Protein AF-A0A803M2B0-F1 (afdb_monomer)

Organism: Chenopodium quinoa (NCBI:txid63459)

Foldseek 3Di:
DVPVVVVVVVVVVVVDDDPVVVVVVVVVVVVVVVVVCPVVVVVVVAPPDHPCCVVDPVNCVVVVVVVCPCVDPPHDNPCNVVVVVVVCCVPDPDDPVVVVPVPDDDD

Mean predicted aligned error: 18.25 Å

Radius of gyration: 39.29 Å; Cα contacts (8 Å, |Δi|>4): 12; chains: 1; bounding box: 90×45×79 Å

InterPro domains:
  IPR035204 NADH-ubiquinone oxidoreductase 11kDa subunit [PF17250] (1-84)
  IPR035204 NADH-ubiquinone oxidoreductase 11kDa subunit [PTHR37709] (1-85)

Solvent-accessible surface area (backbone atoms only — not comparable to full-atom values): 6677 Å² total; per-residue (Å²): 131,61,69,65,53,59,50,51,50,56,51,50,64,71,68,52,78,56,70,68,58,54,52,49,53,52,50,52,50,52,51,54,50,52,60,65,44,46,62,55,52,56,58,65,70,47,64,98,60,60,92,58,52,90,72,36,63,80,65,46,49,55,58,63,50,58,71,45,53,60,75,36,92,91,50,79,46,87,60,53,63,56,52,53,56,56,51,49,62,69,71,51,90,68,67,80,66,70,66,56,64,75,75,56,87,86,131

Sequence (107 aa):
MGFIMEFTENLILRLMEDPSERDRKFRDHLYTLQDRCKKTKEMWSMPLRPYGFWTFERHNSQLAWDAQITNVTGRRDPYDEVLDLSVTVLNDGYPLLAIMERTVGFT

Structure (mmCIF, N/CA/C/O backbone):
data_AF-A0A803M2B0-F1
#
_entry.id   AF-A0A803M2B0-F1
#
loop_
_atom_site.group_PDB
_atom_site.id
_atom_site.type_symbol
_atom_site.label_atom_id
_atom_site.label_alt_id
_atom_site.label_comp_id
_atom_site.label_asym_id
_atom_site.label_entity_id
_atom_site.label_seq_id
_atom_site.pdbx_PDB_ins_code
_atom_site.Cartn_x
_atom_site.Cartn_y
_atom_site.Cartn_z
_atom_site.occupancy
_atom_site.B_iso_or_equiv
_atom_site.auth_seq_id
_atom_site.auth_comp_id
_atom_site.auth_asym_id
_atom_site.auth_atom_id
_atom_site.pdbx_PDB_model_num
ATOM 1 N N . MET A 1 1 ? -25.351 -1.029 52.701 1.00 55.53 1 MET A N 1
ATOM 2 C CA . MET A 1 1 ? -24.450 -0.703 51.572 1.00 55.53 1 MET A CA 1
ATOM 3 C C . MET A 1 1 ? -24.965 -1.204 50.206 1.00 55.53 1 MET A C 1
ATOM 5 O O . MET A 1 1 ? -24.173 -1.273 49.283 1.00 55.53 1 MET A O 1
ATOM 9 N N . GLY A 1 2 ? -26.260 -1.528 50.029 1.00 71.81 2 GLY A N 1
ATOM 10 C CA . GLY A 1 2 ? -26.780 -2.059 48.748 1.00 71.81 2 GLY A CA 1
ATOM 11 C C . GLY A 1 2 ? -27.257 -0.997 47.747 1.00 71.81 2 GLY A C 1
ATOM 12 O O . GLY A 1 2 ? -27.035 -1.131 46.554 1.00 71.81 2 GLY A O 1
ATOM 13 N N . PHE A 1 3 ? -27.819 0.112 48.237 1.00 79.69 3 PHE A N 1
ATOM 14 C CA . PHE A 1 3 ? -28.434 1.145 47.391 1.00 79.69 3 PHE A CA 1
ATOM 15 C C . PHE A 1 3 ? -27.454 1.838 46.433 1.00 79.69 3 PHE A C 1
ATOM 17 O O . PHE A 1 3 ? -27.782 2.089 45.278 1.00 79.69 3 PHE A O 1
ATOM 24 N N . ILE A 1 4 ? -26.237 2.135 46.903 1.00 82.12 4 ILE A N 1
ATOM 25 C CA . ILE A 1 4 ? -25.215 2.763 46.057 1.00 82.12 4 ILE A CA 1
ATOM 26 C C . ILE A 1 4 ? -24.798 1.789 44.953 1.00 82.12 4 ILE A C 1
ATOM 28 O O . ILE A 1 4 ? -24.792 2.195 43.801 1.00 82.12 4 ILE A O 1
ATOM 32 N N . MET A 1 5 ? -24.547 0.517 45.293 1.00 82.50 5 MET A N 1
ATOM 33 C CA . MET A 1 5 ? -24.189 -0.550 44.346 1.00 82.50 5 MET A CA 1
ATOM 34 C C . MET A 1 5 ? -25.228 -0.711 43.230 1.00 82.50 5 MET A C 1
ATOM 36 O O . MET A 1 5 ? -24.869 -0.584 42.062 1.00 82.50 5 MET A O 1
ATOM 40 N N . GLU A 1 6 ? -26.506 -0.885 43.580 1.00 83.56 6 GLU A N 1
ATOM 41 C CA . GLU A 1 6 ? -27.601 -1.069 42.611 1.00 83.56 6 GLU A CA 1
ATOM 42 C C . GLU A 1 6 ? -27.803 0.154 41.701 1.00 83.56 6 GLU A C 1
ATOM 44 O O . GLU A 1 6 ? -28.131 0.028 40.516 1.00 83.56 6 GLU A O 1
ATOM 49 N N . PHE A 1 7 ? -27.582 1.357 42.237 1.00 88.62 7 PHE A N 1
ATOM 50 C CA . PHE A 1 7 ? -27.619 2.585 41.451 1.00 88.62 7 PHE A CA 1
ATOM 51 C C . PHE A 1 7 ? -26.436 2.669 40.478 1.00 88.62 7 PHE A C 1
ATOM 53 O O . PHE A 1 7 ? -26.636 2.971 39.299 1.00 88.62 7 PHE A O 1
ATOM 60 N N . THR A 1 8 ? -25.215 2.363 40.934 1.00 86.25 8 THR A N 1
ATOM 61 C CA . THR A 1 8 ? -24.036 2.325 40.054 1.00 86.25 8 THR A CA 1
ATOM 62 C C . THR A 1 8 ? -24.157 1.271 38.963 1.00 86.25 8 THR A C 1
ATOM 64 O O . THR A 1 8 ? -23.796 1.562 37.828 1.00 86.25 8 THR A O 1
ATOM 67 N N . GLU A 1 9 ? -24.705 0.089 39.247 1.00 82.88 9 GLU A N 1
ATOM 68 C CA . GLU A 1 9 ? -24.903 -0.952 38.231 1.00 82.88 9 GLU A CA 1
ATOM 69 C C . GLU A 1 9 ? -25.858 -0.493 37.124 1.00 82.88 9 GLU A C 1
ATOM 71 O O . GLU A 1 9 ? -25.526 -0.583 35.943 1.00 82.88 9 GLU A O 1
ATOM 76 N N . ASN A 1 10 ? -27.006 0.089 37.481 1.00 85.00 10 ASN A N 1
ATOM 77 C CA . ASN A 1 10 ? -27.958 0.610 36.494 1.00 85.00 10 ASN A CA 1
ATOM 78 C C . ASN A 1 10 ? -27.408 1.804 35.701 1.00 85.00 10 ASN A C 1
ATOM 80 O O . ASN A 1 10 ? -27.737 1.977 34.524 1.00 85.00 10 ASN A O 1
ATOM 84 N N . LEU A 1 11 ? -26.564 2.627 36.326 1.00 85.00 11 LEU A N 1
ATOM 85 C CA . LEU A 1 11 ? -25.880 3.723 35.648 1.00 85.00 11 LEU A CA 1
ATOM 86 C C . LEU A 1 11 ? -24.868 3.192 34.623 1.00 85.00 11 LEU A C 1
ATOM 88 O O . LEU A 1 11 ? -24.855 3.656 33.485 1.00 85.00 11 LEU A O 1
ATOM 92 N N . ILE A 1 12 ? -24.064 2.193 34.999 1.00 81.44 12 ILE A N 1
ATOM 93 C CA . ILE A 1 12 ? -23.075 1.555 34.119 1.00 81.44 12 ILE A CA 1
ATOM 94 C C . ILE A 1 12 ? -23.765 0.845 32.948 1.00 81.44 12 ILE A C 1
ATOM 96 O O . ILE A 1 12 ? -23.334 0.996 31.808 1.00 81.44 12 ILE A O 1
ATOM 100 N N . LEU A 1 13 ? -24.871 0.140 33.198 1.00 78.75 13 LEU A N 1
ATOM 101 C CA . LEU A 1 13 ? -25.646 -0.543 32.157 1.00 78.75 13 LEU A CA 1
ATOM 102 C C . LEU A 1 13 ? -26.226 0.422 31.113 1.00 78.75 13 LEU A C 1
ATOM 104 O O . LEU A 1 13 ? -26.306 0.073 29.941 1.00 78.75 13 LEU A O 1
ATOM 108 N N . ARG A 1 14 ? -26.588 1.650 31.507 1.00 76.69 14 ARG A N 1
ATOM 109 C CA . ARG A 1 14 ? -27.032 2.701 30.572 1.00 76.69 14 ARG A CA 1
ATOM 110 C C . ARG A 1 14 ? -25.891 3.382 29.818 1.00 76.69 14 ARG A C 1
ATOM 112 O O . ARG A 1 14 ? -26.136 3.982 28.778 1.00 76.69 14 ARG A O 1
ATOM 119 N N . LEU A 1 15 ? -24.678 3.327 30.361 1.00 78.00 15 LEU A N 1
ATOM 120 C CA . LEU A 1 15 ? -23.468 3.884 29.754 1.00 78.00 15 LEU A CA 1
ATOM 121 C C . LEU A 1 15 ? -22.753 2.883 28.835 1.00 78.00 15 LEU A C 1
ATOM 123 O O . LEU A 1 15 ? -21.837 3.284 28.116 1.00 78.00 15 LEU A O 1
ATOM 127 N N . MET A 1 16 ? -23.143 1.603 28.843 1.00 80.75 16 MET A N 1
ATOM 128 C CA . MET A 1 16 ? -22.627 0.623 27.890 1.00 80.75 16 MET A CA 1
ATOM 129 C C . MET A 1 16 ?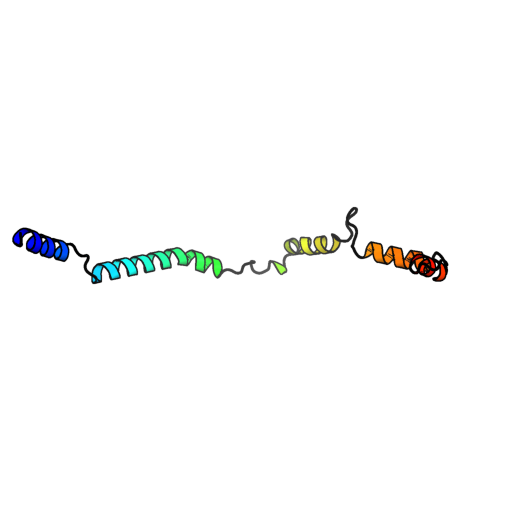 -23.027 1.008 26.464 1.00 80.75 16 MET A C 1
ATOM 131 O O . MET A 1 16 ? -24.182 1.322 26.184 1.00 80.75 16 MET A O 1
ATOM 135 N N . GLU A 1 17 ? -22.046 0.992 25.563 1.00 75.88 17 GLU A N 1
ATOM 136 C CA . GLU A 1 17 ? -22.258 1.289 24.149 1.00 75.88 17 GLU A CA 1
ATOM 137 C C . GLU A 1 17 ? -23.217 0.259 23.529 1.00 75.88 17 GLU A C 1
ATOM 139 O O . GLU A 1 17 ? -23.069 -0.946 23.750 1.00 75.88 17 GLU A O 1
ATOM 144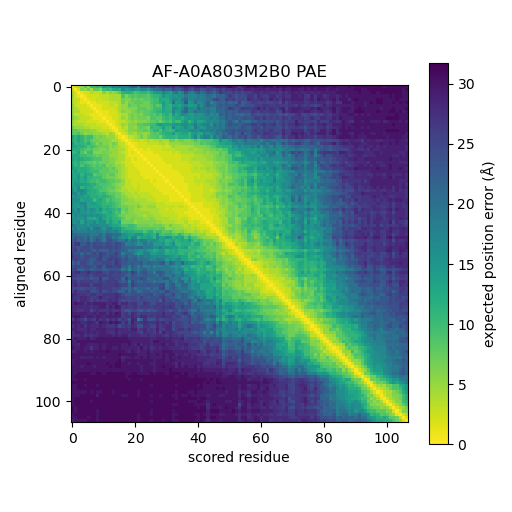 N N . ASP A 1 18 ? -24.196 0.733 22.752 1.00 85.44 18 ASP A N 1
ATOM 145 C CA . ASP A 1 18 ? -25.123 -0.135 22.024 1.00 85.44 18 ASP A CA 1
ATOM 146 C C . ASP A 1 18 ? -24.325 -1.025 21.046 1.00 85.44 18 ASP A C 1
ATOM 148 O O . ASP A 1 18 ? -23.576 -0.497 20.209 1.00 85.44 18 ASP A O 1
ATOM 152 N N . PRO A 1 19 ? -24.469 -2.364 21.110 1.00 83.88 19 PRO A N 1
ATOM 153 C CA . PRO A 1 19 ? -23.793 -3.289 20.202 1.00 83.88 19 PRO A CA 1
ATOM 154 C C . PRO A 1 19 ? -23.977 -2.943 18.719 1.00 83.88 19 PRO A C 1
ATOM 156 O O . PRO A 1 19 ? -23.068 -3.165 17.917 1.00 83.88 19 PRO A O 1
ATOM 159 N N . SER A 1 20 ? -25.126 -2.370 18.361 1.00 88.50 20 SER A N 1
ATOM 160 C CA . SER A 1 20 ? -25.476 -2.004 16.987 1.00 88.50 20 SER A CA 1
ATOM 161 C C . SER A 1 20 ? -24.670 -0.801 16.494 1.00 88.50 20 SER A C 1
ATOM 163 O O . SER A 1 20 ? -24.189 -0.791 15.360 1.00 88.50 20 SER A O 1
ATOM 165 N N . GLU A 1 21 ? -24.471 0.199 17.355 1.00 89.25 21 GLU A N 1
ATOM 166 C CA . GLU A 1 21 ? -23.681 1.396 17.044 1.00 89.25 21 GLU A CA 1
ATOM 167 C C . GLU A 1 21 ? -22.192 1.061 16.917 1.00 89.25 21 GLU A C 1
ATOM 169 O O . GLU A 1 21 ? -21.506 1.567 16.025 1.00 89.25 21 GLU A O 1
ATOM 174 N N . ARG A 1 22 ? -21.694 0.134 17.743 1.00 87.50 22 ARG A N 1
ATOM 175 C CA . ARG A 1 22 ? -20.323 -0.376 17.627 1.00 87.50 22 ARG A CA 1
ATOM 176 C C . ARG A 1 22 ? -20.097 -1.076 16.285 1.00 87.50 22 ARG A C 1
ATOM 178 O O . ARG A 1 22 ? -19.113 -0.796 15.598 1.00 87.50 22 ARG A O 1
ATOM 185 N N . ASP A 1 23 ? -21.007 -1.968 15.899 1.00 92.19 23 ASP A N 1
ATOM 186 C CA . ASP A 1 23 ? -20.925 -2.673 14.617 1.00 92.19 23 ASP A CA 1
ATOM 187 C C . ASP A 1 23 ? -21.029 -1.701 13.434 1.00 92.19 23 ASP A C 1
ATOM 189 O O . ASP A 1 23 ? -20.285 -1.827 12.458 1.00 92.19 23 ASP A O 1
ATOM 193 N N . ARG A 1 24 ? -21.879 -0.672 13.538 1.00 94.44 24 ARG A N 1
ATOM 194 C CA . ARG A 1 24 ? -21.976 0.398 12.538 1.00 94.44 24 ARG A CA 1
ATOM 195 C C . ARG A 1 24 ? -20.659 1.159 12.384 1.00 94.44 24 ARG A C 1
ATOM 197 O O . ARG A 1 24 ? -20.154 1.256 11.268 1.00 94.44 24 ARG A O 1
ATOM 204 N N . LYS A 1 25 ? -20.051 1.612 13.487 1.00 92.44 25 LYS A N 1
ATOM 205 C CA . LYS A 1 25 ? -18.744 2.296 13.474 1.00 92.44 25 LYS A CA 1
ATOM 206 C C . LYS A 1 25 ? -17.649 1.437 12.846 1.00 92.44 25 LYS A C 1
ATOM 208 O O . LYS A 1 25 ? -16.820 1.944 12.091 1.00 92.44 25 LYS A O 1
ATOM 213 N N . PHE A 1 26 ? -17.642 0.136 13.133 1.00 92.38 26 PHE A N 1
ATOM 214 C CA . PHE A 1 26 ? -16.669 -0.783 12.549 1.00 92.38 26 PHE A CA 1
ATOM 215 C C . PHE A 1 26 ? -16.858 -0.940 11.034 1.00 92.38 26 PHE A C 1
ATOM 217 O O . PHE A 1 26 ? -15.881 -0.921 10.280 1.00 92.38 26 PHE A O 1
ATOM 224 N N . ARG A 1 27 ? -18.108 -1.041 10.567 1.00 95.69 27 ARG A N 1
ATOM 225 C CA . ARG A 1 27 ? -18.423 -1.097 9.132 1.00 95.69 27 ARG A CA 1
ATOM 226 C C . ARG A 1 27 ? -18.030 0.190 8.418 1.00 95.69 27 ARG A C 1
ATOM 228 O O . ARG A 1 27 ? -17.390 0.116 7.374 1.00 95.69 27 ARG A O 1
ATOM 235 N N . ASP A 1 28 ? -18.331 1.344 9.003 1.00 96.50 28 ASP A N 1
ATOM 236 C CA . ASP A 1 28 ? -17.931 2.640 8.452 1.00 96.50 28 ASP A CA 1
ATOM 237 C C . ASP A 1 28 ? -16.406 2.732 8.338 1.00 96.50 28 ASP A C 1
ATOM 239 O O . ASP A 1 28 ? -15.881 3.074 7.278 1.00 96.50 28 ASP A O 1
ATOM 243 N N . HIS A 1 29 ? -15.673 2.313 9.374 1.00 95.81 29 HIS A N 1
ATOM 244 C CA . HIS A 1 29 ? -14.215 2.230 9.322 1.00 95.81 29 HIS A CA 1
ATOM 245 C C . HIS A 1 29 ? -13.727 1.338 8.166 1.00 95.81 29 HIS A C 1
ATOM 247 O O . HIS A 1 29 ? -12.865 1.760 7.393 1.00 95.81 29 HIS A O 1
ATOM 253 N N . LEU A 1 30 ? -14.304 0.146 7.984 1.00 96.12 30 LEU A N 1
ATOM 254 C CA . LEU A 1 30 ? -13.959 -0.740 6.866 1.00 96.12 30 LEU A CA 1
ATOM 255 C C . LEU A 1 30 ? -14.211 -0.098 5.497 1.00 96.12 30 LEU A C 1
ATOM 257 O O . LEU A 1 30 ? -13.356 -0.210 4.616 1.00 96.12 30 LEU A O 1
ATOM 261 N N . TYR A 1 31 ? -15.339 0.590 5.319 1.00 95.69 31 TYR A N 1
ATOM 262 C CA . TYR A 1 31 ? -15.638 1.287 4.068 1.00 95.69 31 TYR A CA 1
ATOM 263 C C . TYR A 1 31 ? -14.642 2.419 3.804 1.00 95.69 31 TYR A C 1
ATOM 265 O O . TYR A 1 31 ? -14.077 2.488 2.713 1.00 95.69 31 TYR A O 1
ATOM 273 N N . THR A 1 32 ? -14.298 3.223 4.818 1.00 96.06 32 THR A N 1
ATOM 274 C CA . THR A 1 32 ? -13.267 4.262 4.646 1.00 96.06 32 THR A CA 1
ATOM 275 C C . THR A 1 32 ? -11.902 3.684 4.264 1.00 96.06 32 THR A C 1
ATOM 277 O O . THR A 1 32 ? -11.162 4.283 3.481 1.00 96.06 32 THR A O 1
ATOM 280 N N . LEU A 1 33 ? -11.554 2.509 4.792 1.00 95.19 33 LEU A N 1
ATOM 281 C CA . LEU A 1 33 ? -10.295 1.832 4.494 1.00 95.19 33 LEU A CA 1
ATOM 282 C C . LEU A 1 33 ? -10.302 1.286 3.060 1.00 95.19 33 LEU A C 1
ATOM 284 O O . LEU A 1 33 ? -9.326 1.453 2.327 1.00 95.19 33 LEU A O 1
ATOM 288 N N . GLN A 1 34 ? -11.427 0.711 2.626 1.00 94.00 34 GLN A N 1
ATOM 289 C CA . GLN A 1 34 ? -11.627 0.278 1.245 1.00 94.00 34 GLN A CA 1
ATOM 290 C C . GLN A 1 34 ? -11.447 1.441 0.259 1.00 94.00 34 GLN A C 1
ATOM 292 O O . GLN A 1 34 ? -10.701 1.290 -0.713 1.00 94.00 34 GLN A O 1
ATOM 297 N N . ASP A 1 35 ? -12.059 2.593 0.535 1.00 93.94 35 ASP A N 1
ATOM 298 C CA . ASP A 1 35 ? -11.959 3.787 -0.310 1.00 93.94 35 ASP A CA 1
ATOM 299 C C . ASP A 1 35 ? -10.525 4.317 -0.385 1.00 93.94 35 ASP A C 1
ATOM 301 O O . ASP A 1 35 ? -10.019 4.606 -1.473 1.00 93.94 35 ASP A O 1
ATOM 305 N N . ARG A 1 36 ? -9.816 4.361 0.750 1.00 91.38 36 ARG A N 1
ATOM 306 C CA . ARG A 1 36 ? -8.397 4.754 0.795 1.00 91.38 36 ARG A CA 1
ATOM 307 C C . ARG A 1 36 ? -7.517 3.836 -0.051 1.00 91.38 36 ARG A C 1
ATOM 309 O O . ARG A 1 36 ? -6.614 4.312 -0.736 1.00 91.38 36 ARG A O 1
ATOM 316 N N . CYS A 1 37 ? -7.787 2.532 -0.043 1.00 93.88 37 CYS A N 1
ATOM 317 C CA . CYS A 1 37 ? -7.014 1.554 -0.807 1.00 93.88 37 CYS A CA 1
ATOM 318 C C . CYS A 1 37 ? -7.389 1.483 -2.294 1.00 93.88 37 CYS A C 1
ATOM 320 O O . CYS A 1 37 ? -6.646 0.872 -3.064 1.00 93.88 37 CYS A O 1
ATOM 322 N N . LYS A 1 38 ? -8.506 2.081 -2.726 1.00 94.94 38 LYS A N 1
ATOM 323 C CA . LYS A 1 38 ? -8.966 2.022 -4.121 1.00 94.94 38 LYS A CA 1
ATOM 324 C C . LYS A 1 38 ? -7.920 2.574 -5.094 1.00 94.94 38 LYS A C 1
ATOM 326 O O . LYS A 1 38 ? -7.534 1.878 -6.027 1.00 94.94 38 LYS A O 1
ATOM 331 N N . LYS A 1 39 ? -7.363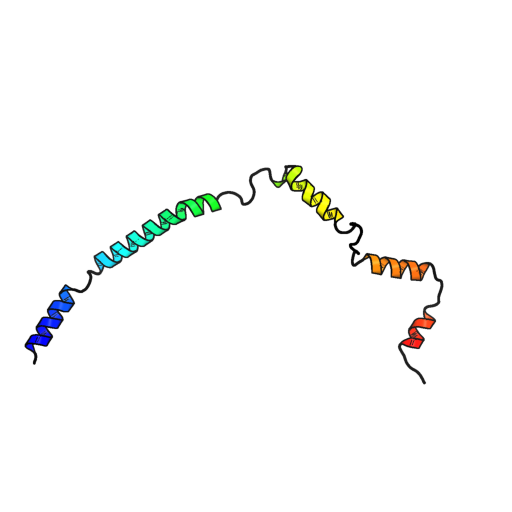 3.753 -4.798 1.00 89.50 39 LYS A N 1
ATOM 332 C CA . LYS A 1 39 ? -6.306 4.386 -5.606 1.00 89.50 39 LYS A CA 1
ATOM 333 C C . LYS A 1 39 ? -5.037 3.530 -5.684 1.00 89.50 39 LYS A C 1
ATOM 335 O O . LYS A 1 39 ? -4.421 3.413 -6.738 1.00 89.5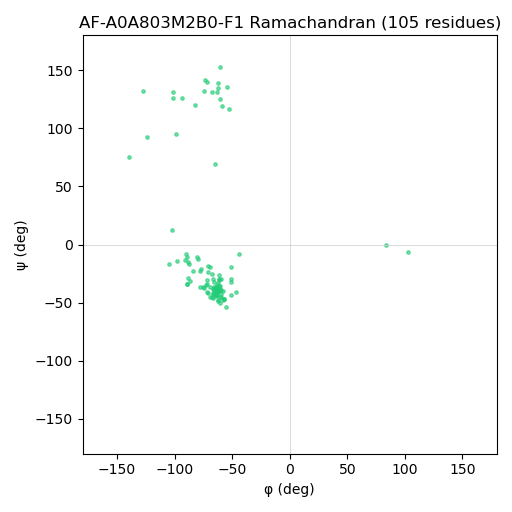0 39 LYS A O 1
ATOM 340 N N . THR A 1 40 ? -4.649 2.903 -4.574 1.00 89.12 40 THR A N 1
ATOM 341 C CA . THR A 1 40 ? -3.486 2.006 -4.535 1.00 89.12 40 THR A CA 1
ATOM 342 C C . THR A 1 40 ? -3.713 0.769 -5.397 1.00 89.12 40 THR A C 1
ATOM 344 O O . THR A 1 40 ? -2.826 0.388 -6.152 1.00 89.12 40 THR A O 1
ATOM 347 N N . LYS A 1 41 ? -4.911 0.175 -5.343 1.00 92.00 41 LYS A N 1
ATOM 348 C CA . LYS A 1 41 ? -5.281 -0.962 -6.197 1.00 92.00 41 LYS A CA 1
ATOM 349 C C . LYS A 1 41 ? -5.303 -0.584 -7.678 1.00 92.00 41 LYS A C 1
ATOM 351 O O . LYS A 1 41 ? -4.817 -1.354 -8.497 1.00 92.00 41 LYS A O 1
ATOM 356 N N . GLU A 1 42 ? -5.811 0.599 -8.016 1.00 91.00 42 GLU A N 1
ATOM 357 C CA . GLU A 1 42 ? -5.774 1.132 -9.385 1.00 91.00 42 GLU A CA 1
ATOM 358 C C . GLU A 1 42 ? -4.328 1.291 -9.875 1.00 91.00 42 GLU A C 1
ATOM 360 O O . GLU A 1 42 ? -3.994 0.829 -10.963 1.00 91.00 42 GLU A O 1
ATOM 365 N N . MET A 1 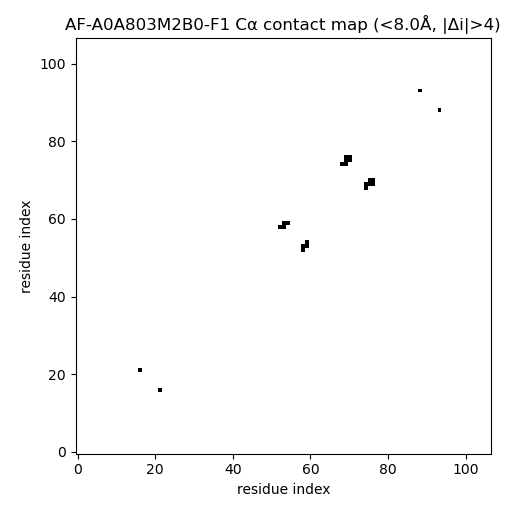43 ? -3.433 1.837 -9.050 1.00 87.06 43 MET A N 1
ATOM 366 C CA . MET A 1 43 ? -2.006 1.917 -9.378 1.00 87.06 43 MET A CA 1
ATOM 367 C C . MET A 1 43 ? -1.351 0.539 -9.527 1.00 87.06 43 MET A C 1
ATOM 369 O O . MET A 1 43 ? -0.530 0.354 -10.416 1.00 87.06 43 MET A O 1
ATOM 373 N N . TRP A 1 44 ? -1.707 -0.436 -8.687 1.00 85.44 44 TRP A N 1
ATOM 374 C CA . TRP A 1 44 ? -1.180 -1.804 -8.778 1.00 85.44 44 TRP A CA 1
ATOM 375 C C . TRP A 1 44 ? -1.704 -2.574 -9.990 1.00 85.44 44 TRP A C 1
ATOM 377 O O . TRP A 1 44 ? -1.056 -3.514 -10.438 1.00 85.44 44 TRP A O 1
ATOM 387 N N . SER A 1 45 ? -2.868 -2.190 -10.521 1.00 86.81 45 SER A N 1
ATOM 388 C CA . SER A 1 45 ? -3.399 -2.763 -11.760 1.00 86.81 45 SER A CA 1
ATOM 389 C C . SER A 1 45 ? -2.619 -2.318 -12.999 1.00 86.81 45 SER A C 1
ATOM 391 O O . SER A 1 45 ? -2.692 -2.969 -14.042 1.00 86.81 45 SER A O 1
ATOM 393 N N . MET A 1 46 ? -1.853 -1.226 -12.894 1.00 83.94 46 MET A N 1
ATOM 394 C CA . MET A 1 46 ? -0.964 -0.797 -13.965 1.00 83.94 46 MET A CA 1
ATOM 395 C C . MET A 1 46 ? 0.232 -1.752 -14.049 1.00 83.94 46 MET A C 1
ATOM 397 O O . MET A 1 46 ? 0.765 -2.175 -13.020 1.00 83.94 46 MET A O 1
ATOM 401 N N . PRO A 1 47 ? 0.689 -2.103 -15.262 1.00 83.44 47 PRO A N 1
ATOM 402 C CA . PRO A 1 47 ? 1.844 -2.972 -15.409 1.00 83.44 47 PRO A CA 1
ATOM 403 C C . PRO A 1 47 ? 3.083 -2.304 -14.795 1.00 83.44 47 PRO A C 1
ATOM 405 O O . PRO A 1 47 ? 3.320 -1.114 -15.001 1.00 83.44 47 PRO A O 1
ATOM 408 N N . LEU A 1 48 ? 3.905 -3.089 -14.083 1.00 75.19 48 LEU A N 1
ATOM 409 C CA . LEU A 1 48 ? 5.165 -2.638 -13.460 1.00 75.19 48 LEU A CA 1
ATOM 410 C C . LEU A 1 48 ? 6.081 -1.891 -14.437 1.00 75.19 48 LEU A C 1
ATOM 412 O O . LEU A 1 48 ? 6.870 -1.042 -14.030 1.00 75.19 48 LEU A O 1
ATOM 416 N N . ARG A 1 49 ? 5.993 -2.231 -15.725 1.00 74.12 49 ARG A N 1
ATOM 417 C CA . ARG A 1 49 ? 6.663 -1.520 -16.808 1.00 74.12 49 ARG A CA 1
ATOM 418 C C . ARG A 1 49 ? 5.635 -1.165 -17.877 1.00 74.12 49 ARG A C 1
ATOM 420 O O . ARG A 1 49 ? 4.865 -2.046 -18.268 1.00 74.12 49 ARG A O 1
ATOM 427 N N . PRO A 1 50 ? 5.609 0.087 -18.360 1.00 77.50 50 PRO A N 1
ATOM 428 C CA . PRO A 1 50 ? 4.682 0.491 -19.405 1.00 77.50 50 PRO A CA 1
ATOM 429 C C . PRO A 1 50 ? 4.909 -0.337 -20.673 1.00 77.50 50 PRO A C 1
ATOM 431 O O . PRO A 1 50 ? 6.014 -0.823 -20.937 1.00 77.50 50 PRO A O 1
ATOM 434 N N . TYR A 1 51 ? 3.850 -0.502 -21.466 1.00 70.56 51 TYR A N 1
ATOM 435 C CA . TYR A 1 51 ? 3.940 -1.207 -22.740 1.00 70.56 51 TYR A CA 1
ATOM 436 C C . TYR A 1 51 ? 5.031 -0.584 -23.622 1.00 70.56 51 TYR A C 1
ATOM 438 O O . TYR A 1 51 ? 5.165 0.636 -23.703 1.00 70.56 51 TYR A O 1
ATOM 446 N N . GLY A 1 52 ? 5.839 -1.439 -24.247 1.00 73.38 52 GLY A N 1
ATOM 447 C CA . GLY A 1 52 ? 6.977 -1.020 -25.061 1.00 73.38 52 GLY A CA 1
ATOM 448 C C . GLY A 1 52 ? 8.269 -0.737 -24.287 1.00 73.38 52 GLY A C 1
ATOM 449 O O . GLY A 1 52 ? 9.292 -0.464 -24.907 1.00 73.38 52 GLY A O 1
ATOM 450 N N . PHE A 1 53 ? 8.292 -0.877 -22.954 1.00 73.56 53 PHE A N 1
ATOM 451 C CA . PHE A 1 53 ? 9.538 -0.783 -22.177 1.00 73.56 53 PHE A CA 1
ATOM 452 C C . PHE A 1 53 ? 10.646 -1.688 -22.744 1.00 73.56 53 PHE A C 1
ATOM 454 O O . PHE A 1 53 ? 11.778 -1.248 -22.899 1.00 73.56 53 PHE A O 1
ATOM 461 N N . TRP A 1 54 ? 10.305 -2.926 -23.114 1.00 66.44 54 TRP A N 1
ATOM 462 C CA . TRP A 1 54 ? 11.239 -3.895 -23.700 1.00 66.44 54 TRP A CA 1
ATOM 463 C C . TRP A 1 54 ? 11.505 -3.696 -25.197 1.00 66.44 54 TRP A C 1
ATOM 465 O O . TRP A 1 54 ? 12.401 -4.332 -25.744 1.00 66.44 54 TRP A O 1
ATOM 475 N N . THR A 1 55 ? 10.733 -2.842 -25.873 1.00 70.12 55 THR A N 1
ATOM 476 C CA . THR A 1 55 ? 10.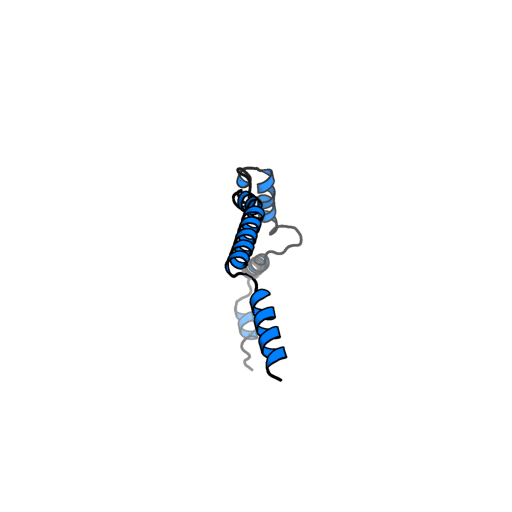904 -2.556 -27.306 1.00 70.12 55 THR A CA 1
ATOM 477 C C . THR A 1 55 ? 11.698 -1.278 -27.552 1.00 70.12 55 THR A C 1
ATOM 479 O O . THR A 1 55 ? 12.127 -1.040 -28.674 1.00 70.12 55 THR A O 1
ATOM 482 N N . PHE A 1 56 ? 11.887 -0.432 -26.535 1.00 74.38 56 PHE A N 1
ATOM 483 C CA . PHE A 1 56 ? 12.662 0.794 -26.679 1.00 74.38 56 PHE A CA 1
ATOM 484 C C . PHE A 1 56 ? 14.161 0.526 -26.545 1.00 74.38 56 PHE A C 1
ATOM 486 O O . PHE A 1 56 ? 14.646 0.156 -25.476 1.00 74.38 56 PHE A O 1
ATOM 493 N N . GLU A 1 57 ? 14.901 0.851 -27.605 1.00 73.44 57 GLU A N 1
ATOM 494 C CA . GLU A 1 57 ? 16.366 0.780 -27.683 1.00 73.44 57 GLU A CA 1
ATOM 495 C C . GLU A 1 57 ? 17.055 1.398 -26.454 1.00 73.44 57 GLU A C 1
ATOM 497 O O . GLU A 1 57 ? 17.984 0.827 -25.899 1.00 73.44 57 GLU A O 1
ATOM 502 N N . ARG A 1 58 ? 16.548 2.540 -25.966 1.00 75.56 58 ARG A N 1
ATOM 503 C CA . ARG A 1 58 ? 17.104 3.271 -24.814 1.00 75.56 58 ARG A CA 1
ATOM 504 C C . ARG A 1 58 ? 17.084 2.472 -23.509 1.00 75.56 58 ARG A C 1
ATOM 506 O O . ARG A 1 58 ? 17.966 2.644 -22.680 1.00 75.56 58 ARG A O 1
ATOM 513 N N . HIS A 1 59 ? 16.058 1.652 -23.296 1.00 73.00 59 HIS A N 1
ATOM 514 C CA . HIS A 1 59 ? 15.954 0.830 -22.088 1.00 73.00 59 HIS A CA 1
ATOM 515 C C . HIS A 1 59 ? 16.740 -0.481 -22.240 1.00 73.00 59 HIS A C 1
ATOM 517 O O . HIS A 1 59 ? 17.184 -1.046 -21.245 1.00 73.00 59 HIS A O 1
ATOM 523 N N . ASN A 1 60 ? 16.977 -0.919 -23.481 1.00 73.25 60 ASN A N 1
ATOM 524 C CA . ASN A 1 60 ? 17.794 -2.088 -23.805 1.00 73.25 60 ASN A CA 1
ATOM 525 C C . ASN A 1 60 ? 19.290 -1.765 -23.954 1.00 73.25 60 ASN A C 1
ATOM 527 O O . ASN A 1 60 ? 20.112 -2.675 -23.878 1.00 73.25 60 ASN A O 1
ATOM 531 N N . SER A 1 61 ? 19.676 -0.495 -24.118 1.00 76.00 61 SER A N 1
ATOM 532 C CA . SER A 1 61 ? 21.085 -0.100 -24.257 1.00 76.00 61 SER A CA 1
ATOM 533 C C . SER A 1 61 ? 21.908 -0.461 -23.022 1.00 76.00 61 SER A C 1
ATOM 535 O O . SER A 1 61 ? 23.083 -0.790 -23.139 1.00 76.00 61 SER A O 1
ATOM 537 N N . GLN A 1 62 ? 21.277 -0.461 -21.844 1.00 72.31 62 GLN A N 1
ATOM 538 C CA . GLN A 1 62 ? 21.914 -0.911 -20.612 1.00 72.31 62 GLN A CA 1
ATOM 539 C C . GLN A 1 62 ? 22.212 -2.414 -20.638 1.00 72.31 62 GLN A C 1
ATOM 541 O O . GLN A 1 62 ? 23.293 -2.802 -20.227 1.00 72.31 62 GLN A O 1
ATOM 546 N N . LEU A 1 63 ? 21.330 -3.252 -21.196 1.00 70.94 63 LEU A N 1
ATOM 547 C CA . LEU A 1 63 ? 21.588 -4.694 -21.332 1.00 70.94 63 LEU A CA 1
ATOM 548 C C . LEU A 1 63 ? 22.777 -4.974 -22.262 1.00 70.94 63 LEU A C 1
ATOM 550 O O . LEU A 1 63 ? 23.558 -5.889 -22.009 1.00 70.94 63 LEU A O 1
ATOM 554 N N . ALA A 1 64 ? 22.931 -4.169 -23.318 1.00 70.81 64 ALA A N 1
ATOM 555 C CA . ALA A 1 64 ? 24.074 -4.266 -24.222 1.00 70.81 64 ALA A CA 1
ATOM 556 C C . ALA A 1 64 ? 25.398 -3.907 -23.524 1.00 70.81 64 ALA A C 1
ATOM 558 O O . ALA A 1 64 ? 26.410 -4.563 -23.761 1.00 70.81 64 ALA A O 1
ATOM 559 N N . TRP A 1 65 ? 25.393 -2.901 -22.645 1.00 70.62 65 TRP A N 1
ATOM 560 C CA . TRP A 1 65 ? 26.566 -2.537 -21.844 1.00 70.62 65 TRP A CA 1
ATOM 561 C C . TRP A 1 65 ? 26.817 -3.506 -20.687 1.00 70.62 65 TRP A C 1
ATOM 563 O O . TRP A 1 65 ? 27.970 -3.838 -20.429 1.00 70.62 65 TRP A O 1
ATOM 573 N N . ASP A 1 66 ? 25.766 -4.029 -20.053 1.00 74.25 66 ASP A N 1
ATOM 574 C CA . ASP A 1 66 ? 25.858 -4.999 -18.960 1.00 74.25 66 ASP A CA 1
ATOM 575 C C . ASP A 1 66 ? 26.545 -6.295 -19.413 1.00 74.25 66 ASP A C 1
ATOM 577 O O . ASP A 1 66 ? 27.405 -6.827 -18.710 1.00 74.25 66 ASP A O 1
ATOM 581 N N . ALA A 1 67 ? 26.242 -6.756 -20.631 1.00 69.12 67 ALA A N 1
ATOM 582 C CA . ALA A 1 67 ? 26.917 -7.896 -21.251 1.00 69.12 67 ALA A CA 1
ATOM 583 C C . ALA A 1 67 ? 28.427 -7.665 -21.460 1.00 69.12 67 ALA A C 1
ATOM 585 O O . ALA A 1 67 ? 29.202 -8.619 -21.489 1.00 69.12 67 ALA A O 1
ATOM 586 N N . GLN A 1 68 ? 28.859 -6.407 -21.584 1.00 70.00 68 GLN A N 1
ATOM 587 C CA . GLN A 1 68 ? 30.261 -6.032 -21.769 1.00 70.00 68 GLN A CA 1
ATOM 588 C C . GLN A 1 68 ? 30.999 -5.790 -20.445 1.00 70.00 68 GLN A C 1
ATOM 590 O O . GLN A 1 68 ? 32.223 -5.673 -20.471 1.00 70.00 68 GLN A O 1
ATOM 595 N N . ILE A 1 69 ? 30.312 -5.761 -19.288 1.00 67.19 69 ILE A N 1
ATOM 596 C CA . ILE A 1 69 ? 30.946 -5.486 -17.981 1.00 67.19 69 ILE A CA 1
ATOM 597 C C . ILE A 1 69 ? 32.030 -6.522 -17.667 1.00 67.19 69 ILE A C 1
ATOM 599 O O . ILE A 1 69 ? 33.00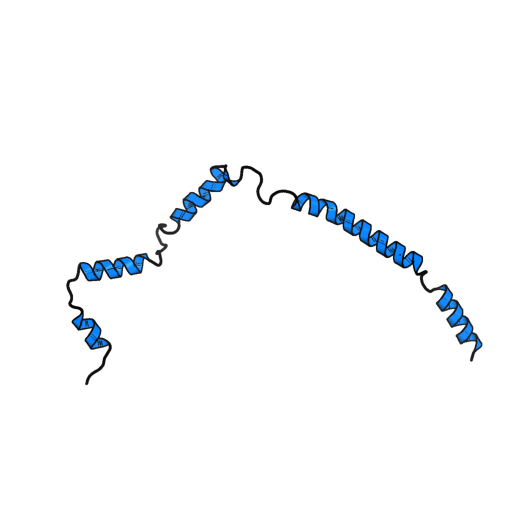3 -6.209 -16.987 1.00 67.19 69 ILE A O 1
A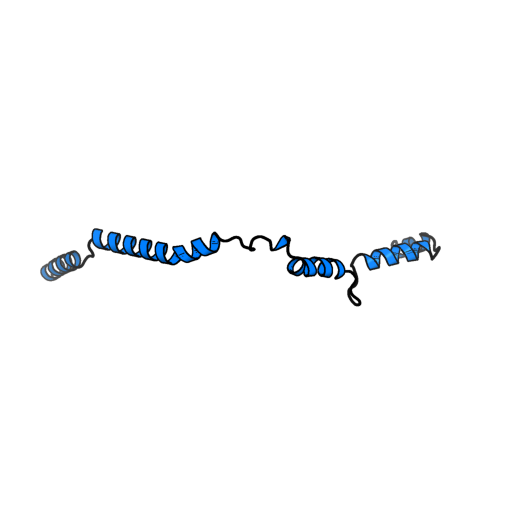TOM 603 N N . THR A 1 70 ? 31.902 -7.758 -18.146 1.00 64.12 70 THR A N 1
ATOM 604 C CA . THR A 1 70 ? 32.925 -8.800 -17.957 1.00 64.12 70 THR A CA 1
ATOM 605 C C . THR A 1 70 ? 34.269 -8.433 -18.597 1.00 64.12 70 THR A C 1
ATOM 607 O O . THR A 1 70 ? 35.301 -8.756 -18.028 1.00 64.12 70 THR A O 1
ATOM 610 N N . ASN A 1 71 ? 34.268 -7.651 -19.683 1.00 64.75 71 ASN A N 1
ATOM 611 C CA . ASN A 1 71 ? 35.467 -7.295 -20.452 1.00 64.75 71 ASN A CA 1
ATOM 612 C C . ASN A 1 71 ? 35.984 -5.870 -20.165 1.00 64.75 71 ASN A C 1
ATOM 614 O O . ASN A 1 71 ? 36.787 -5.331 -20.929 1.00 64.75 71 ASN A O 1
ATOM 618 N N . VAL A 1 72 ? 35.496 -5.210 -19.109 1.00 68.81 72 VAL A N 1
ATOM 619 C CA . VAL A 1 72 ? 35.922 -3.844 -18.765 1.00 68.81 72 VAL A CA 1
ATOM 620 C C . VAL A 1 72 ? 37.321 -3.874 -18.156 1.00 68.81 72 VAL A C 1
ATOM 622 O O . VAL A 1 72 ? 37.600 -4.634 -17.232 1.00 68.81 72 VAL A O 1
ATOM 625 N N . THR A 1 73 ? 38.196 -2.992 -18.641 1.00 67.75 73 THR A N 1
ATOM 626 C CA . THR A 1 73 ? 39.575 -2.848 -18.158 1.00 67.75 73 THR A CA 1
ATOM 627 C C . THR A 1 73 ? 39.612 -2.658 -16.639 1.00 67.75 73 THR A C 1
ATOM 629 O O . THR A 1 73 ? 39.102 -1.661 -16.127 1.00 67.75 73 THR A O 1
ATOM 632 N N . GLY A 1 74 ? 40.224 -3.607 -15.926 1.00 70.06 74 GLY A N 1
ATOM 633 C CA . GLY A 1 74 ? 40.321 -3.611 -14.461 1.00 70.06 74 GLY A CA 1
ATOM 634 C C . GLY A 1 74 ? 39.359 -4.571 -13.751 1.00 70.06 74 GLY A C 1
ATOM 635 O O . GLY A 1 74 ? 39.489 -4.756 -12.543 1.00 70.06 74 GLY A O 1
ATOM 636 N N . ARG A 1 75 ? 38.437 -5.220 -14.475 1.00 67.56 75 ARG A N 1
ATOM 637 C CA . ARG A 1 75 ? 37.655 -6.362 -13.986 1.00 67.56 75 ARG A CA 1
ATOM 638 C C . ARG A 1 75 ? 38.264 -7.642 -14.566 1.00 67.56 75 ARG A C 1
ATOM 640 O O . ARG A 1 75 ? 38.457 -7.724 -15.770 1.00 67.56 75 ARG A O 1
ATOM 647 N N . ARG A 1 76 ? 38.603 -8.608 -13.712 1.00 64.56 76 ARG A N 1
ATOM 648 C CA . ARG A 1 76 ? 39.061 -9.944 -14.126 1.00 64.56 76 ARG A CA 1
ATOM 649 C C . ARG A 1 76 ? 37.848 -10.867 -14.158 1.00 64.56 76 ARG A C 1
ATOM 651 O O . ARG A 1 76 ? 37.122 -10.912 -13.159 1.00 64.56 76 ARG A O 1
ATOM 658 N N . ASP A 1 77 ? 37.595 -11.550 -15.271 1.00 67.69 77 ASP A N 1
ATOM 659 C CA . ASP A 1 77 ? 36.602 -12.624 -15.282 1.00 67.69 77 ASP A CA 1
ATOM 660 C C . ASP A 1 77 ? 37.150 -13.770 -14.405 1.00 67.69 77 ASP A C 1
ATOM 662 O O . ASP A 1 77 ? 38.317 -14.137 -14.567 1.00 67.69 77 ASP A O 1
ATOM 666 N N . PRO A 1 78 ? 36.381 -14.349 -13.460 1.00 69.06 78 PRO A N 1
ATOM 667 C CA . PRO A 1 78 ? 36.805 -15.546 -12.730 1.00 69.06 78 PRO A CA 1
ATOM 668 C C . PRO A 1 78 ? 37.284 -16.705 -13.626 1.00 69.06 78 PRO A C 1
ATOM 670 O O . PRO A 1 78 ? 37.996 -17.580 -13.136 1.00 69.06 78 PRO A O 1
ATOM 673 N N . TYR A 1 79 ? 36.932 -16.725 -14.916 1.00 61.69 79 TYR A N 1
ATOM 674 C CA . TYR A 1 79 ? 37.412 -17.731 -15.871 1.00 61.69 79 TYR A CA 1
ATOM 675 C C . TYR A 1 79 ? 38.696 -17.351 -16.631 1.00 61.69 79 TYR A C 1
ATOM 677 O O . TYR A 1 79 ? 39.328 -18.247 -17.196 1.00 61.69 79 TYR A O 1
ATOM 685 N N . ASP A 1 80 ? 39.134 -16.086 -16.609 1.00 63.91 80 ASP A N 1
ATOM 686 C CA . ASP A 1 80 ? 40.388 -15.662 -17.261 1.00 63.91 80 ASP A CA 1
ATOM 687 C C . ASP A 1 80 ? 41.607 -16.346 -16.619 1.00 63.91 80 ASP A C 1
ATOM 689 O O . ASP A 1 80 ? 42.524 -16.790 -17.308 1.00 63.91 80 ASP A O 1
ATOM 693 N N . GLU A 1 81 ? 41.591 -16.527 -15.294 1.00 61.34 81 GLU A N 1
ATOM 694 C CA . GLU A 1 81 ? 42.674 -17.201 -14.561 1.00 61.34 81 GLU A CA 1
ATOM 695 C C . GLU A 1 81 ? 42.776 -18.698 -14.909 1.00 61.34 81 GLU A C 1
ATOM 697 O O . GLU A 1 81 ? 43.863 -19.278 -14.896 1.00 61.34 81 GLU A O 1
ATOM 702 N N . VAL A 1 82 ? 41.651 -19.331 -15.264 1.00 62.81 82 VAL A N 1
ATOM 703 C CA . VAL A 1 82 ? 41.596 -20.749 -15.656 1.00 62.81 82 VAL A CA 1
ATOM 704 C C . VAL A 1 82 ? 42.162 -20.948 -17.065 1.00 62.81 82 VAL A C 1
ATOM 706 O O . VAL A 1 82 ? 42.852 -21.937 -17.327 1.00 62.81 82 VAL A O 1
ATOM 709 N N . LEU A 1 83 ? 41.908 -19.997 -17.967 1.00 60.62 83 LEU A N 1
ATOM 710 C CA . LEU A 1 83 ? 42.456 -20.003 -19.323 1.00 60.62 83 LEU A CA 1
ATOM 711 C C . LEU A 1 83 ? 43.977 -19.805 -19.316 1.00 60.62 83 LEU A C 1
ATOM 713 O O . LEU A 1 83 ? 44.676 -20.572 -19.981 1.00 60.62 83 LEU A O 1
ATOM 717 N N . ASP A 1 84 ? 44.497 -18.887 -18.499 1.00 60.47 84 ASP A N 1
ATOM 718 C CA . ASP A 1 84 ? 45.943 -18.663 -18.349 1.00 60.47 84 ASP A CA 1
ATOM 719 C C . ASP A 1 84 ? 46.680 -19.914 -17.828 1.00 60.47 84 ASP A C 1
ATOM 721 O O . ASP A 1 84 ? 47.762 -20.259 -18.317 1.00 60.47 84 ASP A O 1
ATOM 725 N N . LEU A 1 85 ? 46.076 -20.661 -16.894 1.00 59.22 85 LEU A N 1
ATOM 726 C CA . LEU A 1 85 ? 46.602 -21.951 -16.423 1.00 59.22 85 LEU A CA 1
ATOM 727 C C . LEU A 1 85 ? 46.591 -23.033 -17.514 1.00 59.22 85 LEU A C 1
ATOM 729 O O . LEU A 1 85 ? 47.511 -23.842 -17.589 1.00 59.22 85 LEU A O 1
ATOM 733 N N . SER A 1 86 ? 45.582 -23.059 -18.386 1.00 58.72 86 SER A N 1
ATOM 734 C CA . SER A 1 86 ? 45.527 -24.039 -19.481 1.00 58.72 86 SER A CA 1
ATOM 735 C C . SER A 1 86 ? 46.537 -23.750 -20.600 1.00 58.72 86 SER A C 1
ATOM 737 O O . SER A 1 86 ? 47.103 -24.676 -21.180 1.00 58.72 86 SER A O 1
ATOM 739 N N . VAL A 1 87 ? 46.804 -22.471 -20.882 1.00 56.53 87 VAL A N 1
ATOM 740 C CA . VAL A 1 87 ? 47.722 -22.035 -21.945 1.00 56.53 87 VAL A CA 1
ATOM 741 C C . VAL A 1 87 ? 49.183 -22.165 -21.514 1.00 56.53 87 VAL A C 1
ATOM 743 O O . VAL A 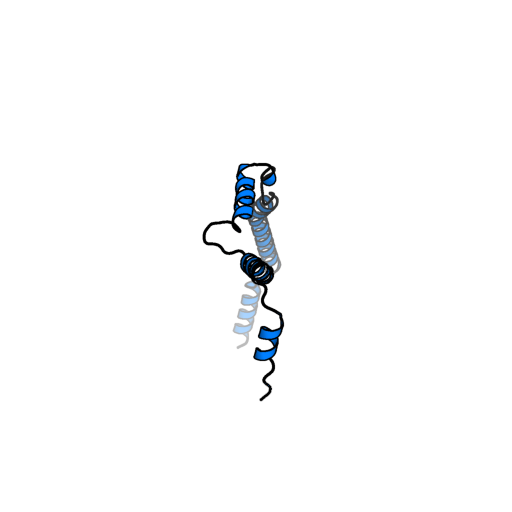1 87 ? 50.025 -22.562 -22.320 1.00 56.53 87 VAL A O 1
ATOM 746 N N . THR A 1 88 ? 49.496 -21.901 -20.243 1.00 52.22 88 THR A N 1
ATOM 747 C CA . THR A 1 88 ? 50.850 -22.108 -19.696 1.00 52.22 88 THR A CA 1
ATOM 748 C C . THR A 1 88 ? 51.243 -23.586 -19.670 1.00 52.22 88 THR A C 1
ATOM 750 O O . THR A 1 88 ? 52.364 -23.919 -20.039 1.00 52.22 88 THR A O 1
ATOM 753 N N . VAL A 1 89 ? 50.306 -24.490 -19.363 1.00 52.31 89 VAL A N 1
ATOM 754 C CA . VAL A 1 89 ? 50.539 -25.949 -19.395 1.00 52.31 89 VAL A CA 1
ATOM 755 C C . VAL A 1 89 ? 50.770 -26.486 -20.818 1.00 52.31 89 VAL A C 1
ATOM 757 O O . VAL A 1 89 ? 51.425 -27.512 -20.988 1.00 52.31 89 VAL A O 1
ATOM 760 N N . LEU A 1 90 ? 50.257 -25.810 -21.851 1.00 49.34 90 LEU A N 1
ATOM 761 C CA . LEU A 1 90 ? 50.460 -26.207 -23.249 1.00 49.34 90 LEU A CA 1
ATOM 762 C C . LEU A 1 90 ? 51.749 -25.641 -23.867 1.00 49.34 90 LEU A C 1
ATOM 764 O O . LEU A 1 90 ? 52.325 -26.292 -24.737 1.00 49.34 90 LEU A O 1
ATOM 768 N N . ASN A 1 91 ? 52.194 -24.451 -23.447 1.00 51.50 91 ASN A N 1
ATOM 769 C CA . ASN A 1 91 ? 53.388 -23.799 -24.001 1.00 51.50 91 ASN A CA 1
ATOM 770 C C . ASN A 1 91 ? 54.686 -24.184 -23.283 1.00 51.50 91 ASN A C 1
ATOM 772 O O . ASN A 1 91 ? 55.719 -24.318 -23.938 1.00 51.50 91 ASN A O 1
ATOM 776 N N . ASP A 1 92 ? 54.640 -24.415 -21.974 1.00 46.50 92 ASP A N 1
ATOM 777 C CA . ASP A 1 92 ? 55.805 -24.854 -21.221 1.00 46.50 92 ASP A CA 1
ATOM 778 C C . ASP A 1 92 ? 55.733 -26.369 -21.038 1.00 46.50 92 ASP A C 1
ATOM 780 O O . ASP A 1 92 ? 55.078 -26.888 -20.135 1.00 46.50 92 ASP A O 1
ATOM 784 N N . GLY A 1 93 ? 56.406 -27.093 -21.934 1.00 53.94 93 GLY A N 1
ATOM 785 C CA . GLY A 1 93 ? 56.552 -28.547 -21.893 1.00 53.94 93 GLY A CA 1
ATOM 786 C C . GLY A 1 93 ? 57.343 -29.041 -20.676 1.00 53.94 93 GLY A C 1
ATOM 787 O O . GLY A 1 93 ? 58.448 -29.561 -20.824 1.00 53.94 93 GLY A O 1
ATOM 788 N N . TYR A 1 94 ? 56.778 -28.919 -19.476 1.00 48.38 94 TYR A N 1
ATOM 789 C CA . TYR A 1 94 ? 57.279 -29.549 -18.259 1.00 48.38 94 TYR A CA 1
ATOM 790 C C . TYR A 1 94 ? 56.445 -30.793 -17.928 1.00 48.38 94 TYR A C 1
ATOM 792 O O . TYR A 1 94 ? 55.214 -30.745 -17.935 1.00 48.38 94 TYR A O 1
ATOM 800 N N . PRO A 1 95 ? 57.087 -31.940 -17.644 1.00 49.53 95 PRO A N 1
ATOM 801 C CA . PRO A 1 95 ? 56.377 -33.189 -17.453 1.00 49.53 95 PRO A CA 1
ATOM 802 C C . PRO A 1 95 ? 55.650 -33.171 -16.105 1.00 49.53 95 PRO A C 1
ATOM 804 O O . PRO A 1 95 ? 56.203 -32.749 -15.089 1.00 49.53 95 PRO A O 1
ATOM 807 N N . LEU A 1 96 ? 54.440 -33.732 -16.094 1.00 50.38 96 LEU A N 1
ATOM 808 C CA . LEU A 1 96 ? 53.572 -34.038 -14.942 1.00 50.38 96 LEU A CA 1
ATOM 809 C C . LEU A 1 96 ? 54.262 -34.674 -13.708 1.00 50.38 96 LEU A C 1
ATOM 811 O O . LEU A 1 96 ? 53.637 -34.805 -12.659 1.00 50.38 96 LEU A O 1
ATOM 815 N N . LEU A 1 97 ? 55.537 -35.052 -13.802 1.00 49.06 97 LEU A N 1
ATOM 816 C CA . LEU A 1 97 ? 56.333 -35.662 -12.737 1.00 49.06 97 LEU A CA 1
ATOM 817 C C . LEU A 1 97 ? 56.712 -34.687 -11.607 1.00 49.06 97 LEU A C 1
ATOM 819 O O . LEU A 1 97 ? 56.785 -35.109 -10.459 1.00 49.06 97 LEU A O 1
ATOM 823 N N . ALA A 1 98 ? 56.886 -33.388 -11.877 1.00 49.50 98 ALA A N 1
ATOM 824 C CA . ALA A 1 98 ? 57.375 -32.450 -10.853 1.00 49.50 98 ALA A CA 1
ATOM 825 C C . ALA A 1 98 ? 56.314 -32.028 -9.811 1.00 49.50 98 ALA A C 1
ATOM 827 O O . ALA A 1 98 ? 56.657 -31.584 -8.716 1.00 49.50 98 ALA A O 1
ATOM 828 N N . ILE A 1 99 ? 55.020 -32.162 -10.127 1.00 51.19 99 ILE A N 1
ATOM 829 C CA . ILE A 1 99 ? 53.928 -31.757 -9.220 1.00 51.19 99 ILE A CA 1
ATOM 830 C C . ILE A 1 99 ? 53.540 -32.903 -8.267 1.00 51.19 99 ILE A C 1
ATOM 832 O O . ILE A 1 99 ? 53.153 -32.648 -7.122 1.00 51.19 99 ILE A O 1
ATOM 836 N N . MET A 1 100 ? 53.713 -34.164 -8.683 1.00 43.53 100 MET A N 1
ATOM 837 C CA . MET A 1 100 ? 53.433 -35.320 -7.821 1.00 43.53 100 MET A CA 1
ATOM 838 C C . MET A 1 100 ? 54.465 -35.504 -6.697 1.00 43.53 100 MET A C 1
ATOM 840 O O . MET A 1 100 ? 54.076 -35.856 -5.586 1.00 43.53 100 MET A O 1
ATOM 844 N N . GLU A 1 101 ? 55.746 -35.186 -6.912 1.00 46.47 101 GLU A N 1
ATOM 845 C CA . GLU A 1 101 ? 56.771 -35.319 -5.857 1.00 46.47 101 GLU A CA 1
ATOM 846 C C . GLU A 1 101 ? 56.615 -34.308 -4.710 1.00 46.47 101 GLU A C 1
ATOM 848 O O . GLU A 1 101 ? 57.116 -34.528 -3.610 1.00 46.47 101 GLU A O 1
ATOM 853 N N . ARG A 1 102 ? 55.883 -33.206 -4.920 1.00 50.12 102 ARG A N 1
ATOM 854 C CA . ARG A 1 102 ? 55.687 -32.180 -3.883 1.00 50.12 102 ARG A CA 1
ATOM 855 C C . ARG A 1 102 ? 54.487 -32.428 -2.971 1.00 50.12 102 ARG A C 1
ATOM 857 O O . ARG A 1 102 ? 54.378 -31.776 -1.937 1.00 50.12 102 ARG A O 1
ATOM 864 N N . THR A 1 103 ? 53.579 -33.325 -3.356 1.00 53.19 103 THR A N 1
ATOM 865 C CA . THR A 1 103 ? 52.325 -33.582 -2.624 1.00 53.19 103 THR A CA 1
ATOM 866 C C . THR A 1 103 ? 52.333 -34.880 -1.824 1.00 53.19 103 THR A C 1
ATOM 868 O O . THR A 1 103 ? 51.542 -35.007 -0.892 1.00 53.19 103 THR A O 1
ATOM 871 N N . VAL A 1 104 ? 53.250 -35.810 -2.100 1.00 51.84 104 VAL A N 1
ATOM 872 C CA . VAL A 1 104 ? 53.381 -37.054 -1.332 1.00 51.84 104 VAL A CA 1
ATOM 873 C C . VAL A 1 104 ? 54.806 -37.152 -0.802 1.00 51.84 104 VAL A C 1
ATOM 875 O O . VAL A 1 104 ? 55.710 -37.615 -1.488 1.00 51.84 104 VAL A O 1
ATOM 878 N N . GLY A 1 105 ? 55.013 -36.664 0.422 1.00 50.81 105 GLY A N 1
ATOM 879 C CA . GLY A 1 105 ? 56.293 -36.780 1.113 1.00 50.81 105 GLY A CA 1
ATOM 880 C C . GLY A 1 105 ? 56.695 -38.245 1.285 1.00 50.81 105 GLY A C 1
ATOM 881 O O . GLY A 1 105 ? 55.992 -39.009 1.945 1.00 50.81 105 GLY A O 1
ATOM 882 N N . PHE A 1 106 ? 57.833 -38.617 0.705 1.00 42.81 106 PHE A N 1
ATOM 883 C CA . PHE A 1 106 ? 58.504 -39.887 0.965 1.00 42.81 106 PHE A CA 1
ATOM 884 C C . PHE A 1 106 ? 60.021 -39.668 1.032 1.00 42.81 106 PHE A C 1
ATOM 886 O O . PHE A 1 106 ? 60.736 -39.906 0.067 1.00 42.81 106 PHE A O 1
ATOM 893 N N . THR A 1 107 ? 60.462 -39.096 2.155 1.00 43.31 107 THR A N 1
ATOM 894 C CA . THR A 1 107 ? 61.517 -39.538 3.099 1.00 43.31 107 THR A CA 1
ATOM 895 C C . THR A 1 107 ? 61.779 -38.403 4.073 1.00 43.31 107 THR A C 1
ATOM 897 O O . THR A 1 107 ? 62.024 -37.277 3.583 1.00 43.31 107 THR A O 1
#

Secondary structure (DSSP, 8-state):
-HHHHHHHHHHHHHHSPPHHHHHHHHHHHHHHHHHHHHHHHHHHHS-SS-TTTTT-HHHHHHHHHHTTGGGSTTPPPTTHHHHHHHHHHHHS---THHHHTTTS---

pLDDT: mean 73.04, std 15.4, range [42.81, 96.5]